Protein AF-A0A0F9QWR7-F1 (afdb_monomer_lite)

Organism: NCBI:txid412755

Sequence (71 aa):
MGTKNKPGKFDCYETADPDEPMFVLLARDPLDPVLVELWESLREHYAGNPSKVTEARMCAIVMRIWLREKT

Structure (mmCIF, N/CA/C/O backbone):
data_AF-A0A0F9QWR7-F1
#
_entry.id   AF-A0A0F9QWR7-F1
#
loop_
_atom_site.group_PDB
_atom_site.id
_atom_site.type_symbol
_atom_site.label_atom_id
_atom_site.label_alt_id
_atom_site.label_comp_id
_atom_site.label_asym_id
_atom_site.label_entity_id
_atom_site.label_seq_id
_atom_site.pdbx_PDB_ins_code
_atom_site.Cartn_x
_atom_site.Cartn_y
_atom_site.Cartn_z
_atom_site.occupancy
_atom_site.B_iso_or_equiv
_atom_site.auth_seq_id
_atom_site.auth_comp_id
_atom_site.auth_asym_id
_atom_site.auth_atom_id
_atom_site.pdbx_PDB_model_num
ATOM 1 N N . MET A 1 1 ? -2.124 10.879 -1.767 1.00 69.06 1 MET A N 1
ATOM 2 C CA . MET A 1 1 ? -2.551 9.613 -1.151 1.00 69.06 1 MET A CA 1
ATOM 3 C C . MET A 1 1 ? -4.032 9.467 -1.409 1.00 69.06 1 MET A C 1
ATOM 5 O O . MET A 1 1 ? -4.807 10.286 -0.918 1.00 69.06 1 MET A O 1
ATOM 9 N N . GLY A 1 2 ? -4.383 8.517 -2.272 1.00 71.31 2 GLY A N 1
ATOM 10 C CA . GLY A 1 2 ? -5.768 8.213 -2.596 1.00 71.31 2 GLY A CA 1
ATOM 11 C C . GLY A 1 2 ? -6.517 7.620 -1.410 1.00 71.31 2 GLY A C 1
ATOM 12 O O . GLY A 1 2 ? -5.989 6.792 -0.679 1.00 71.31 2 GLY A O 1
ATOM 13 N N . THR A 1 3 ? -7.763 8.026 -1.231 1.00 78.81 3 THR A N 1
ATOM 14 C CA . THR A 1 3 ? -8.715 7.356 -0.339 1.00 78.81 3 THR A CA 1
ATOM 15 C C . THR A 1 3 ? -9.858 6.813 -1.178 1.00 78.81 3 THR A C 1
ATOM 17 O O . THR A 1 3 ? -10.063 7.271 -2.300 1.00 78.81 3 THR A O 1
ATOM 20 N N . LYS A 1 4 ? -10.675 5.920 -0.613 1.00 77.94 4 LYS A N 1
ATOM 21 C CA . LYS A 1 4 ? -11.874 5.410 -1.293 1.00 77.94 4 LYS A CA 1
ATOM 22 C C . LYS A 1 4 ? -12.764 6.519 -1.888 1.00 77.94 4 LYS A C 1
ATOM 24 O O . LYS A 1 4 ? -13.333 6.330 -2.951 1.00 77.94 4 LYS A O 1
ATOM 29 N N . ASN A 1 5 ? -12.866 7.674 -1.221 1.00 83.06 5 ASN A N 1
ATOM 30 C CA . ASN A 1 5 ? -13.719 8.790 -1.661 1.00 83.06 5 ASN A CA 1
ATOM 31 C C . ASN A 1 5 ? -12.982 9.837 -2.514 1.00 83.06 5 ASN A C 1
ATOM 33 O O . ASN A 1 5 ? -13.615 10.741 -3.054 1.00 83.06 5 ASN A O 1
ATOM 37 N N . LYS A 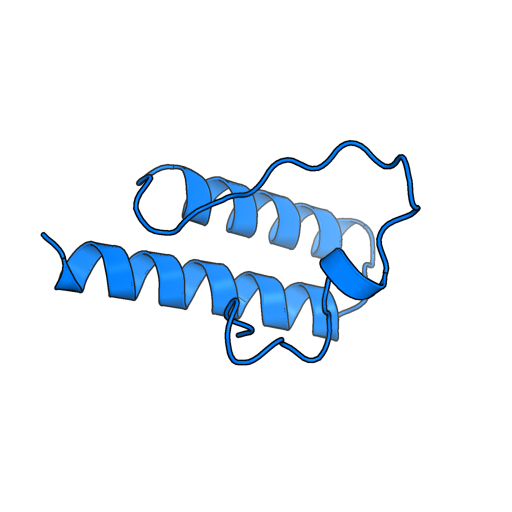1 6 ? -11.650 9.768 -2.583 1.00 83.81 6 LYS A N 1
ATOM 38 C CA . LYS A 1 6 ? -10.792 10.660 -3.373 1.00 83.81 6 LYS A CA 1
ATOM 39 C C . LYS A 1 6 ? -9.619 9.836 -3.902 1.00 83.81 6 LYS A C 1
ATOM 41 O O . LYS A 1 6 ? -8.574 9.838 -3.241 1.00 83.81 6 LYS A O 1
ATOM 46 N N . PRO A 1 7 ? -9.801 9.086 -5.001 1.00 83.75 7 PRO A N 1
ATOM 47 C CA . PRO A 1 7 ? -8.756 8.229 -5.538 1.00 83.75 7 PRO A CA 1
ATOM 48 C C . PRO A 1 7 ? -7.473 9.003 -5.848 1.00 83.75 7 PRO A C 1
ATOM 50 O O . PRO A 1 7 ? -7.491 10.207 -6.115 1.00 83.75 7 PRO A O 1
ATOM 53 N N . GLY A 1 8 ? -6.342 8.311 -5.728 1.00 81.00 8 GLY A N 1
ATOM 54 C CA . GLY A 1 8 ? -5.027 8.864 -6.037 1.00 81.00 8 GLY A CA 1
ATOM 55 C C . GLY A 1 8 ? -4.785 8.896 -7.541 1.00 81.00 8 GLY A C 1
ATOM 56 O O . GLY A 1 8 ? -5.613 8.447 -8.325 1.00 81.00 8 GLY A O 1
ATOM 57 N N . LYS A 1 9 ? -3.615 9.390 -7.956 1.00 85.12 9 LYS A N 1
ATOM 58 C CA . LYS A 1 9 ? -3.221 9.340 -9.374 1.00 85.12 9 LYS A CA 1
ATOM 59 C C . LYS A 1 9 ? -3.018 7.897 -9.846 1.00 85.12 9 LYS A C 1
ATOM 61 O O . LYS A 1 9 ? -3.226 7.597 -11.016 1.00 85.12 9 LYS A O 1
ATOM 66 N N . PHE A 1 10 ? -2.567 7.028 -8.946 1.00 84.88 10 PHE A N 1
ATOM 67 C CA . PHE A 1 10 ? -2.422 5.599 -9.190 1.00 84.88 10 PHE A CA 1
ATOM 68 C C . PHE A 1 10 ? -3.562 4.846 -8.493 1.00 84.88 10 PHE A C 1
ATOM 70 O O . PHE A 1 10 ? -3.381 4.334 -7.389 1.00 84.88 10 PHE A O 1
ATOM 77 N N . ASP A 1 11 ? -4.740 4.818 -9.119 1.00 86.31 11 ASP A N 1
ATOM 78 C CA . ASP A 1 11 ? -5.891 4.060 -8.621 1.00 86.31 11 ASP A CA 1
ATOM 79 C C . ASP A 1 11 ? -5.765 2.579 -9.001 1.00 86.31 11 ASP A C 1
ATOM 81 O O . ASP A 1 11 ? -5.849 2.210 -10.169 1.00 86.31 11 ASP A O 1
ATOM 85 N N . CYS A 1 12 ? -5.543 1.726 -7.999 1.00 85.56 12 CYS A N 1
ATOM 86 C CA . CYS A 1 12 ? -5.416 0.287 -8.207 1.00 85.56 12 CYS A CA 1
ATOM 87 C C . CYS A 1 12 ? -6.737 -0.389 -8.587 1.00 85.56 12 CYS A C 1
ATOM 89 O O . CYS A 1 12 ? -6.689 -1.386 -9.295 1.00 85.56 12 CYS A O 1
ATOM 91 N N . TYR A 1 13 ? -7.890 0.138 -8.162 1.00 86.38 13 TYR A N 1
ATOM 92 C CA . TYR A 1 13 ? -9.185 -0.471 -8.469 1.00 86.38 13 TYR A CA 1
ATOM 93 C C . TYR A 1 13 ? -9.605 -0.214 -9.917 1.00 86.38 13 TYR A C 1
ATOM 95 O O . TYR A 1 13 ? -10.222 -1.077 -10.527 1.00 86.38 13 TYR A O 1
ATOM 103 N N . GLU A 1 14 ? -9.262 0.952 -10.473 1.00 88.81 14 GLU A N 1
ATOM 104 C CA . GLU A 1 14 ? -9.519 1.268 -11.885 1.00 88.81 14 GLU A CA 1
ATOM 105 C C . GLU A 1 14 ? -8.640 0.432 -12.825 1.00 88.81 14 GLU A C 1
ATOM 107 O O . GLU A 1 14 ? -9.075 0.048 -13.907 1.00 88.81 14 GLU A O 1
ATOM 112 N N . THR A 1 15 ? -7.397 0.156 -12.420 1.00 88.94 15 THR A N 1
ATOM 113 C CA . THR A 1 15 ? -6.420 -0.542 -13.268 1.00 88.94 15 THR A CA 1
ATOM 114 C C . THR A 1 15 ? -6.388 -2.056 -13.092 1.00 88.94 15 THR A C 1
ATOM 116 O O . THR A 1 15 ? -5.655 -2.705 -13.834 1.00 88.94 15 THR A O 1
ATOM 119 N N . ALA A 1 16 ? -7.078 -2.599 -12.087 1.00 90.94 16 ALA A N 1
ATOM 120 C CA . ALA A 1 16 ? -7.103 -4.037 -11.836 1.00 90.94 16 ALA A CA 1
ATOM 121 C C . ALA A 1 16 ? -7.830 -4.770 -12.970 1.00 90.94 16 ALA A C 1
ATOM 123 O O . ALA A 1 16 ? -8.841 -4.282 -13.486 1.00 90.94 16 ALA A O 1
ATOM 124 N N . ASP A 1 17 ? -7.337 -5.953 -13.337 1.00 93.81 17 ASP A N 1
ATOM 125 C CA . ASP A 1 17 ? -8.080 -6.819 -14.254 1.00 93.81 17 ASP A CA 1
ATOM 126 C C . ASP A 1 17 ? -9.392 -7.297 -13.590 1.00 93.81 17 ASP A C 1
ATOM 128 O O . ASP A 1 17 ? -9.433 -7.458 -12.366 1.00 93.81 17 ASP A O 1
ATOM 132 N N . PRO A 1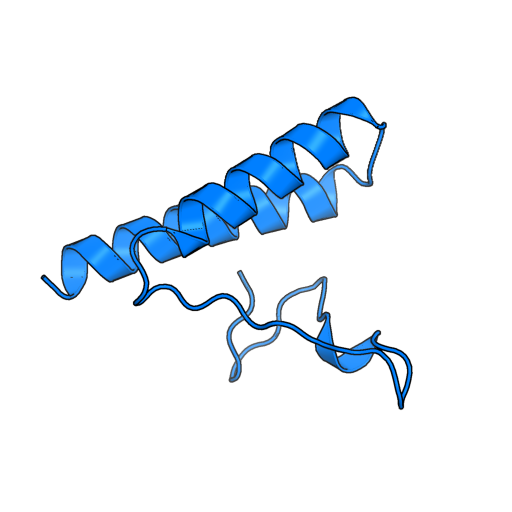 18 ? -10.471 -7.566 -14.358 1.00 93.06 18 PRO A N 1
ATOM 133 C CA . PRO A 1 18 ? -11.790 -7.891 -13.798 1.00 93.06 18 PRO A CA 1
ATOM 134 C C . PRO A 1 18 ? -11.809 -9.039 -12.778 1.00 93.06 18 PRO A C 1
ATOM 136 O O . PRO A 1 18 ? -12.620 -9.018 -11.855 1.00 93.06 18 PRO A O 1
ATOM 139 N N . ASP A 1 19 ? -10.908 -10.011 -12.936 1.00 94.06 19 ASP A N 1
ATOM 140 C CA . ASP A 1 19 ? -10.795 -11.201 -12.087 1.00 94.06 19 ASP A CA 1
ATOM 141 C C . ASP A 1 19 ? -9.458 -11.256 -11.318 1.00 94.06 19 ASP A C 1
ATOM 143 O O . ASP A 1 19 ? -9.065 -12.312 -10.816 1.00 94.06 19 ASP A O 1
ATOM 147 N N . GLU A 1 20 ? -8.727 -10.138 -11.228 1.00 95.06 20 GLU A N 1
ATOM 148 C CA . GLU A 1 20 ? -7.474 -10.071 -10.472 1.00 95.06 20 GLU A CA 1
ATOM 149 C C . GLU A 1 20 ? -7.744 -10.204 -8.959 1.00 95.06 20 GLU A C 1
ATOM 151 O O . GLU A 1 20 ? -8.496 -9.409 -8.387 1.00 95.06 20 GLU A O 1
ATOM 156 N N . PRO A 1 21 ? -7.137 -11.180 -8.256 1.00 93.50 21 PRO A N 1
ATOM 157 C CA . PRO A 1 21 ? -7.293 -11.291 -6.811 1.00 93.50 21 PRO A CA 1
ATOM 158 C C . PRO A 1 21 ? -6.677 -10.086 -6.091 1.00 93.50 21 PRO A C 1
ATOM 160 O O . PRO A 1 21 ? -5.483 -9.819 -6.213 1.00 93.50 21 PRO A O 1
ATOM 163 N N . MET A 1 22 ? -7.474 -9.393 -5.276 1.00 93.06 22 MET A N 1
ATOM 164 C CA . MET A 1 22 ? -7.029 -8.209 -4.536 1.00 93.06 22 MET A CA 1
ATOM 165 C C . MET A 1 22 ? -6.936 -8.472 -3.029 1.00 93.06 22 MET A C 1
ATOM 167 O O . MET A 1 22 ? -7.842 -9.046 -2.425 1.00 93.06 22 MET A O 1
ATOM 171 N N . PHE A 1 23 ? -5.869 -7.971 -2.400 1.00 92.06 23 PHE A N 1
ATOM 172 C CA . PHE A 1 23 ? -5.722 -7.906 -0.944 1.00 92.06 23 PHE A CA 1
ATOM 173 C C . PHE A 1 23 ? -5.549 -6.449 -0.512 1.00 92.06 23 PHE A C 1
ATOM 175 O O . PHE A 1 23 ? -4.632 -5.765 -0.963 1.00 92.06 23 PHE A O 1
ATOM 182 N N . VAL A 1 24 ? -6.451 -5.957 0.339 1.00 92.56 24 VAL A N 1
ATOM 183 C CA . VAL A 1 24 ? -6.5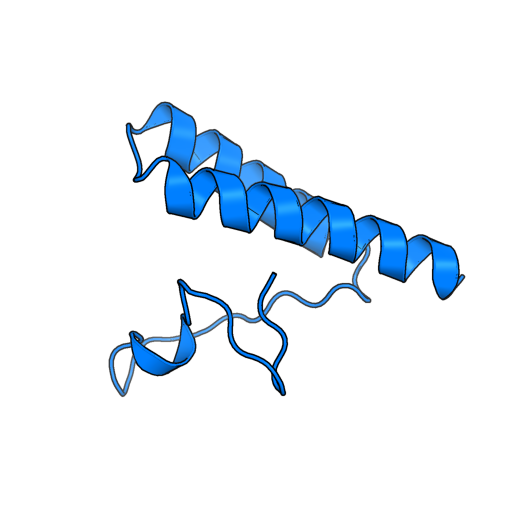09 -4.537 0.709 1.00 92.56 24 VAL A CA 1
ATOM 184 C C . VAL A 1 24 ? -5.885 -4.323 2.082 1.00 92.56 24 VAL A C 1
ATOM 186 O O . VAL A 1 24 ? -6.405 -4.816 3.080 1.00 92.56 24 VAL A O 1
ATOM 189 N N . LEU A 1 25 ? -4.819 -3.523 2.120 1.00 94.44 25 LEU A N 1
ATOM 190 C CA . LEU A 1 25 ? -4.171 -3.055 3.344 1.00 94.44 25 LEU A CA 1
ATOM 191 C C . LEU A 1 25 ? -4.874 -1.795 3.868 1.00 94.44 25 LEU A C 1
ATOM 193 O O . LEU A 1 25 ? -5.162 -0.864 3.111 1.00 94.44 25 LEU A O 1
ATOM 197 N N . LEU A 1 26 ? -5.162 -1.748 5.164 1.00 93.81 26 LEU A N 1
ATOM 198 C CA . LEU A 1 26 ? -5.896 -0.679 5.827 1.00 93.81 26 LEU A CA 1
ATOM 199 C C . LEU A 1 26 ? -5.105 -0.137 7.013 1.00 93.81 26 LEU A C 1
ATOM 201 O O . LEU A 1 26 ? -4.638 -0.880 7.863 1.00 93.81 26 LEU A O 1
ATOM 205 N N . ALA A 1 27 ? -5.075 1.192 7.145 1.00 95.19 27 ALA A N 1
ATOM 206 C CA . ALA A 1 27 ? -4.314 1.878 8.191 1.00 95.19 27 ALA A CA 1
ATOM 207 C C . ALA A 1 27 ? -4.599 1.390 9.621 1.00 95.19 27 ALA A C 1
ATOM 209 O O . ALA A 1 27 ? -3.759 1.569 10.480 1.00 95.19 27 ALA A O 1
ATOM 210 N N . ARG A 1 28 ? -5.764 0.795 9.901 1.00 94.38 28 ARG A N 1
ATOM 211 C CA . ARG A 1 28 ? -6.121 0.291 11.237 1.00 94.38 28 ARG A CA 1
ATOM 212 C C . ARG A 1 28 ? -5.316 -0.928 11.693 1.00 94.38 28 ARG A C 1
ATOM 214 O O . ARG A 1 28 ? -5.311 -1.198 12.889 1.00 94.38 28 ARG A O 1
ATOM 221 N N . ASP A 1 29 ? -4.706 -1.670 10.772 1.00 96.19 29 ASP A N 1
ATOM 222 C CA . ASP A 1 29 ? -3.790 -2.750 11.125 1.00 96.19 29 ASP A CA 1
ATOM 223 C C . ASP A 1 29 ? -2.374 -2.162 11.302 1.00 96.19 29 ASP A C 1
ATOM 225 O O . ASP A 1 29 ? -1.858 -1.516 10.384 1.00 96.19 29 ASP A O 1
ATOM 229 N N . PRO A 1 30 ? -1.723 -2.343 12.465 1.00 95.31 30 PRO A N 1
ATOM 230 C CA . PRO A 1 30 ? -0.375 -1.830 12.705 1.00 95.31 30 PRO A CA 1
ATOM 231 C C . PRO A 1 30 ? 0.710 -2.379 11.764 1.00 95.31 30 PRO A C 1
ATOM 233 O O . PRO A 1 30 ? 1.761 -1.745 11.629 1.00 95.31 30 PRO A O 1
ATOM 236 N N . LEU A 1 31 ? 0.493 -3.543 11.139 1.00 97.06 31 LEU A N 1
ATOM 237 C CA . LEU A 1 31 ? 1.459 -4.193 10.246 1.00 97.06 31 LEU A CA 1
ATOM 238 C C . LEU A 1 31 ? 1.341 -3.716 8.797 1.00 97.06 31 LEU A C 1
ATOM 240 O O . LEU A 1 31 ? 2.337 -3.671 8.077 1.00 97.06 31 LEU A O 1
ATOM 244 N N . ASP A 1 32 ? 0.157 -3.293 8.378 1.00 97.25 32 ASP A N 1
ATOM 245 C CA . ASP A 1 32 ? -0.111 -2.851 7.012 1.00 97.25 32 ASP A CA 1
ATOM 246 C C . ASP A 1 32 ? 0.802 -1.711 6.508 1.00 97.25 32 ASP A C 1
ATOM 248 O O . ASP A 1 32 ? 1.309 -1.833 5.389 1.00 97.25 32 ASP A O 1
ATOM 252 N N . PRO A 1 33 ? 1.118 -0.637 7.270 1.00 97.12 33 PRO A N 1
ATOM 253 C CA . PRO A 1 33 ? 2.084 0.362 6.801 1.00 97.12 33 PRO A CA 1
ATOM 254 C C . PRO A 1 33 ? 3.494 -0.212 6.595 1.00 97.12 33 PRO A C 1
ATOM 256 O O . PRO A 1 33 ? 4.209 0.255 5.712 1.00 97.12 33 PRO A O 1
ATOM 259 N N . VAL A 1 34 ? 3.889 -1.238 7.361 1.00 97.56 34 VAL A N 1
ATOM 260 C CA . VAL A 1 34 ? 5.191 -1.913 7.202 1.00 97.56 34 VAL A CA 1
ATOM 261 C C . VAL A 1 34 ? 5.239 -2.673 5.876 1.00 97.56 34 VAL A C 1
ATOM 263 O O . VAL A 1 34 ? 6.248 -2.636 5.176 1.00 97.56 34 VAL A O 1
ATOM 266 N N . LEU A 1 35 ? 4.141 -3.334 5.500 1.00 98.00 35 LEU A N 1
ATOM 267 C CA . LEU A 1 35 ? 4.049 -4.054 4.228 1.00 98.00 35 LEU A CA 1
ATOM 268 C C . LEU A 1 35 ? 4.110 -3.104 3.023 1.00 98.00 35 LEU A C 1
ATOM 270 O O . LEU A 1 35 ? 4.755 -3.427 2.025 1.00 98.00 35 LEU A O 1
ATOM 274 N N . VAL A 1 36 ? 3.495 -1.920 3.122 1.00 96.88 36 VAL A N 1
ATOM 275 C CA . VAL A 1 36 ? 3.570 -0.892 2.068 1.00 96.88 36 VAL A CA 1
ATOM 276 C C . VAL A 1 36 ? 4.996 -0.354 1.911 1.00 96.88 36 VAL A C 1
ATOM 278 O O . VAL A 1 36 ? 5.463 -0.217 0.781 1.00 96.88 36 VAL A O 1
ATOM 281 N N . GLU A 1 37 ? 5.704 -0.095 3.014 1.00 97.25 37 GLU A N 1
ATOM 282 C CA . GLU A 1 37 ? 7.123 0.310 2.999 1.00 97.25 37 GLU A CA 1
ATOM 283 C C . GLU A 1 37 ? 8.012 -0.774 2.381 1.00 97.25 37 GLU A C 1
ATOM 285 O O . GLU A 1 37 ? 8.846 -0.488 1.525 1.00 97.25 37 GLU A O 1
ATOM 290 N N . LEU A 1 38 ? 7.800 -2.042 2.743 1.00 97.56 38 LEU A N 1
ATOM 291 C CA . LEU A 1 38 ? 8.548 -3.147 2.149 1.00 97.56 38 LEU A CA 1
ATOM 292 C C . LEU A 1 38 ? 8.316 -3.236 0.634 1.00 97.56 38 LEU A C 1
ATOM 294 O O . LEU A 1 38 ? 9.273 -3.372 -0.130 1.00 97.56 38 LEU A O 1
ATOM 298 N 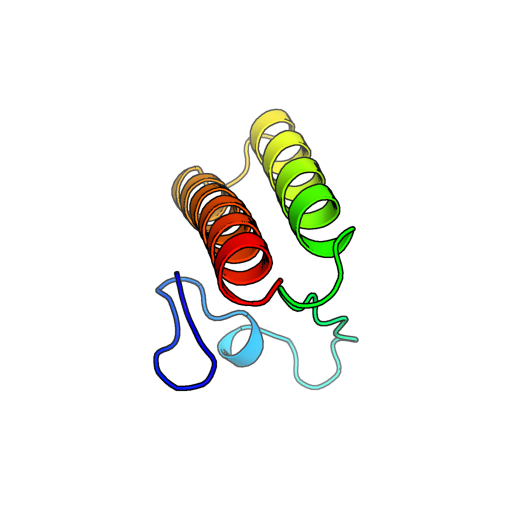N . TRP A 1 39 ? 7.061 -3.148 0.187 1.00 96.25 39 TRP A N 1
ATOM 299 C CA . TRP A 1 39 ? 6.733 -3.153 -1.239 1.00 96.25 39 TRP A CA 1
ATOM 300 C C . TRP A 1 39 ? 7.423 -2.003 -1.977 1.00 96.25 39 TRP A C 1
ATOM 302 O O . TRP A 1 39 ? 8.010 -2.204 -3.038 1.00 96.25 39 TRP A O 1
ATOM 312 N N . GLU A 1 40 ? 7.378 -0.805 -1.403 1.00 95.69 40 GLU A N 1
ATOM 313 C CA . GLU A 1 40 ? 7.997 0.397 -1.949 1.00 95.69 40 GLU A CA 1
ATOM 314 C C . GLU A 1 40 ? 9.518 0.245 -2.090 1.00 95.69 40 GLU A C 1
ATOM 316 O O . GLU A 1 40 ? 10.044 0.469 -3.183 1.00 95.69 40 GLU A O 1
ATOM 321 N N . SER A 1 41 ? 10.194 -0.242 -1.049 1.00 95.94 41 SER A N 1
ATOM 322 C CA . SER A 1 41 ? 11.637 -0.507 -1.050 1.00 95.94 41 SER A CA 1
ATOM 323 C C . SER A 1 41 ? 12.032 -1.541 -2.110 1.00 95.94 41 SER A C 1
ATOM 325 O O . SER A 1 41 ? 13.006 -1.363 -2.845 1.00 95.94 41 SER A O 1
ATOM 327 N N . LEU A 1 42 ? 11.243 -2.611 -2.256 1.00 96.50 42 LEU A N 1
ATOM 328 C CA . LEU A 1 42 ? 11.460 -3.614 -3.301 1.00 96.50 42 LEU A CA 1
ATOM 329 C C . LEU A 1 42 ? 11.253 -3.016 -4.699 1.00 96.50 42 LEU A C 1
ATOM 331 O O . LEU A 1 42 ? 12.045 -3.265 -5.606 1.00 96.50 42 LEU A O 1
ATOM 335 N N . ARG A 1 43 ? 10.216 -2.198 -4.899 1.00 94.50 43 ARG A N 1
ATOM 336 C CA . ARG A 1 43 ? 9.963 -1.553 -6.194 1.00 94.50 43 ARG A CA 1
ATOM 337 C C . ARG A 1 43 ? 11.045 -0.554 -6.568 1.00 94.50 43 ARG A C 1
ATOM 339 O O . ARG A 1 43 ? 11.371 -0.478 -7.748 1.00 94.50 43 ARG A O 1
ATOM 346 N N . GLU A 1 44 ? 11.596 0.180 -5.609 1.00 93.44 44 GLU A N 1
ATOM 347 C CA . GLU A 1 44 ? 12.737 1.064 -5.844 1.00 93.44 44 GLU A CA 1
ATOM 348 C C . GLU A 1 44 ? 13.971 0.258 -6.285 1.00 93.44 44 GLU A C 1
ATOM 350 O O . GLU A 1 44 ? 14.588 0.590 -7.297 1.00 93.44 44 GLU A O 1
ATOM 355 N N . HIS A 1 45 ? 14.257 -0.866 -5.614 1.00 93.88 45 HIS A N 1
ATOM 356 C CA . HIS A 1 45 ? 15.369 -1.755 -5.964 1.00 93.88 45 HIS A CA 1
ATOM 357 C C . HIS A 1 45 ? 15.266 -2.328 -7.389 1.00 93.88 45 HIS A C 1
ATOM 359 O O . HIS A 1 45 ? 16.257 -2.370 -8.115 1.00 93.88 45 HIS A O 1
ATOM 365 N N . TYR A 1 46 ? 14.066 -2.721 -7.824 1.00 93.81 46 TYR A N 1
ATOM 366 C CA . TYR A 1 46 ? 13.823 -3.289 -9.158 1.00 93.81 46 TYR A CA 1
ATOM 367 C C . TYR A 1 46 ? 13.489 -2.237 -10.240 1.00 93.81 46 TYR A C 1
ATOM 369 O O . TYR A 1 46 ? 12.815 -2.558 -11.220 1.00 93.81 46 TYR A O 1
ATOM 377 N N . ALA A 1 47 ? 13.939 -0.985 -10.080 1.00 84.88 47 ALA A N 1
ATOM 378 C CA . ALA A 1 47 ? 13.743 0.113 -11.040 1.00 84.88 47 ALA A CA 1
ATOM 379 C C . ALA A 1 47 ? 12.267 0.385 -11.411 1.00 84.88 47 ALA A C 1
ATOM 381 O O . ALA A 1 47 ? 11.918 0.682 -12.557 1.00 84.88 47 ALA A O 1
ATOM 382 N N . GLY A 1 48 ? 11.371 0.289 -10.428 1.00 84.50 48 GLY A N 1
ATOM 383 C CA . GLY A 1 48 ? 9.965 0.642 -10.573 1.00 84.50 48 GLY A CA 1
ATOM 384 C C . GLY A 1 48 ? 9.751 2.133 -10.858 1.00 84.50 48 GLY A C 1
ATOM 385 O O . GLY A 1 48 ? 10.613 2.973 -10.620 1.00 84.50 48 GLY A O 1
ATOM 386 N N . ASN A 1 49 ? 8.556 2.480 -11.350 1.00 91.38 49 ASN A N 1
ATOM 387 C CA . ASN A 1 49 ? 8.181 3.872 -11.609 1.00 91.38 49 ASN A CA 1
ATOM 388 C C . ASN A 1 49 ? 8.348 4.734 -10.331 1.00 91.38 49 ASN A C 1
ATOM 390 O O . ASN A 1 49 ? 7.612 4.502 -9.364 1.00 91.38 49 ASN A O 1
ATOM 394 N N . PRO A 1 50 ? 9.226 5.760 -10.333 1.00 92.50 50 PRO A N 1
ATOM 395 C CA . PRO A 1 50 ? 9.529 6.549 -9.135 1.00 92.50 50 PRO A CA 1
ATOM 396 C C . PRO A 1 50 ? 8.314 7.266 -8.537 1.00 92.50 50 PRO A C 1
ATOM 398 O O . PRO A 1 50 ? 8.219 7.443 -7.323 1.00 92.50 50 PRO A O 1
ATOM 401 N N . SER A 1 51 ? 7.344 7.660 -9.368 1.00 92.94 51 SER A N 1
ATOM 402 C CA . SER A 1 51 ? 6.111 8.291 -8.890 1.00 92.94 51 SER A CA 1
ATOM 403 C C . SER A 1 51 ? 5.223 7.310 -8.120 1.00 92.94 51 SER A C 1
ATOM 405 O O . SER A 1 51 ? 4.644 7.700 -7.110 1.00 92.94 51 SER A O 1
ATOM 407 N N . LYS A 1 52 ? 5.149 6.038 -8.547 1.00 91.31 52 LYS A N 1
ATOM 408 C CA . LYS A 1 52 ? 4.411 4.993 -7.811 1.00 91.31 52 LYS A CA 1
ATOM 409 C C . LYS A 1 52 ? 5.079 4.683 -6.469 1.00 91.31 52 LYS A C 1
ATOM 411 O O . LYS A 1 52 ? 4.390 4.590 -5.460 1.00 91.31 52 LYS A O 1
ATOM 416 N N . VAL A 1 53 ? 6.411 4.586 -6.458 1.00 94.56 53 VAL A N 1
ATOM 417 C CA . VAL A 1 53 ? 7.224 4.409 -5.237 1.00 94.56 53 VAL A CA 1
ATOM 418 C C . VAL A 1 53 ? 6.966 5.564 -4.263 1.00 94.56 53 VAL A C 1
ATOM 420 O O . VAL A 1 53 ? 6.646 5.344 -3.098 1.00 94.56 53 VAL A O 1
ATOM 423 N N . THR A 1 54 ? 6.993 6.803 -4.760 1.00 94.38 54 THR A N 1
ATOM 424 C CA . THR A 1 54 ? 6.741 8.001 -3.945 1.00 94.38 54 THR A CA 1
ATOM 425 C C . THR A 1 54 ? 5.323 8.023 -3.373 1.00 94.38 54 THR A C 1
ATOM 427 O O . THR A 1 54 ? 5.144 8.328 -2.195 1.00 94.38 54 THR A O 1
ATOM 430 N N . GLU A 1 55 ? 4.301 7.692 -4.170 1.00 93.56 55 GLU A N 1
ATOM 431 C CA . GLU A 1 55 ? 2.925 7.656 -3.668 1.00 93.56 55 GLU A CA 1
ATOM 432 C C . GLU A 1 55 ? 2.725 6.561 -2.606 1.00 93.56 55 GLU A C 1
ATOM 434 O O . GLU A 1 55 ? 2.086 6.832 -1.587 1.00 93.56 55 GLU A O 1
ATOM 439 N N . ALA A 1 56 ? 3.321 5.376 -2.780 1.00 94.94 56 ALA A N 1
ATOM 440 C CA . A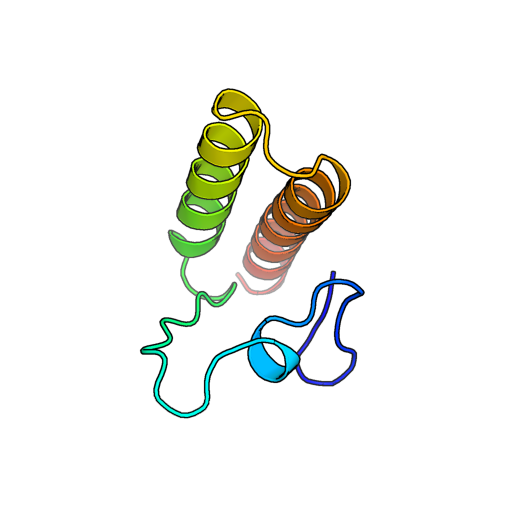LA A 1 56 ? 3.282 4.305 -1.782 1.00 94.94 56 ALA A CA 1
ATOM 441 C C . ALA A 1 56 ? 3.976 4.709 -0.471 1.00 94.94 56 ALA A C 1
ATOM 443 O O . ALA A 1 56 ? 3.403 4.540 0.606 1.00 94.94 56 ALA A O 1
ATOM 444 N N . ARG A 1 57 ? 5.148 5.353 -0.555 1.00 95.62 57 ARG A N 1
ATOM 445 C CA . ARG A 1 57 ? 5.859 5.904 0.611 1.00 95.62 57 ARG A CA 1
ATOM 446 C C . ARG A 1 57 ? 4.988 6.896 1.383 1.00 95.62 57 ARG A C 1
ATOM 448 O O . ARG A 1 57 ? 4.853 6.809 2.602 1.00 95.62 57 ARG A O 1
ATOM 455 N N . MET A 1 58 ? 4.335 7.814 0.669 1.00 95.75 58 MET A N 1
ATOM 456 C CA . MET A 1 58 ? 3.401 8.767 1.276 1.00 95.75 58 MET A CA 1
ATOM 457 C C . MET A 1 58 ? 2.165 8.078 1.864 1.00 95.75 58 MET A C 1
ATOM 459 O O . MET A 1 58 ? 1.637 8.542 2.873 1.00 95.75 58 MET A O 1
ATOM 463 N N . CYS A 1 59 ? 1.703 6.979 1.265 1.00 95.69 59 CYS A N 1
ATOM 464 C CA . CYS A 1 59 ? 0.611 6.177 1.803 1.00 95.69 59 CYS A CA 1
ATOM 465 C C . CYS A 1 59 ? 0.969 5.590 3.170 1.00 95.69 59 CYS A C 1
ATOM 467 O O . CYS A 1 59 ? 0.256 5.861 4.136 1.00 95.69 59 CYS A O 1
ATOM 469 N N . ALA A 1 60 ? 2.111 4.908 3.285 1.00 96.75 60 ALA A N 1
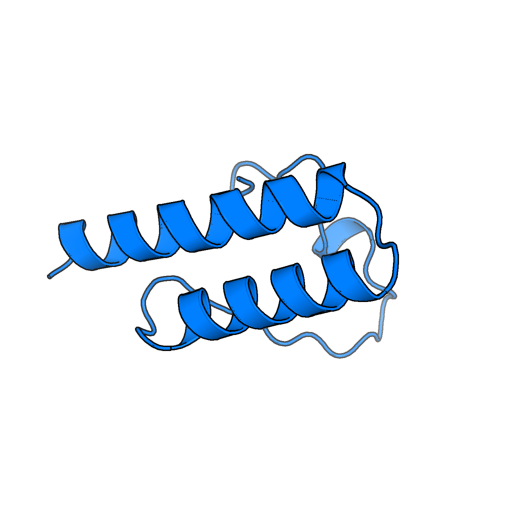ATOM 470 C CA . ALA A 1 60 ? 2.569 4.342 4.552 1.00 96.75 60 ALA A CA 1
ATOM 471 C C . ALA A 1 60 ? 2.723 5.404 5.656 1.00 96.75 60 ALA A C 1
ATOM 473 O O . ALA A 1 60 ? 2.267 5.202 6.784 1.00 96.75 60 ALA A O 1
ATOM 474 N N . ILE A 1 61 ? 3.281 6.579 5.328 1.00 96.94 61 ILE A N 1
ATOM 475 C CA . ILE A 1 61 ? 3.397 7.704 6.271 1.00 96.94 61 ILE A CA 1
ATOM 476 C C . ILE A 1 61 ? 2.020 8.114 6.803 1.00 96.94 61 ILE A C 1
ATOM 478 O O . ILE A 1 61 ? 1.837 8.233 8.017 1.00 96.94 61 ILE A O 1
ATOM 482 N N . VAL A 1 62 ? 1.034 8.308 5.923 1.00 96.12 62 VAL A N 1
ATOM 483 C CA . VAL A 1 62 ? -0.303 8.728 6.363 1.00 96.12 62 VAL A CA 1
ATOM 484 C C . VAL A 1 62 ? -1.030 7.612 7.116 1.00 96.12 62 VAL A C 1
ATOM 486 O O . VAL A 1 62 ? -1.735 7.908 8.077 1.00 96.12 62 VAL A O 1
ATOM 489 N N . MET A 1 63 ? -0.817 6.339 6.769 1.00 96.38 63 MET A N 1
ATOM 490 C CA . MET A 1 63 ? -1.335 5.208 7.551 1.00 96.38 63 MET A CA 1
ATOM 491 C C . MET A 1 63 ? -0.812 5.242 8.995 1.00 96.38 63 MET A C 1
ATOM 493 O O . MET A 1 63 ? -1.588 5.090 9.937 1.00 96.38 63 MET A O 1
ATOM 497 N N . ARG A 1 64 ? 0.483 5.523 9.190 1.00 96.75 64 ARG A N 1
ATOM 498 C CA . ARG A 1 64 ? 1.080 5.664 10.529 1.00 96.75 64 ARG A CA 1
ATOM 499 C C . ARG A 1 64 ? 0.541 6.868 11.297 1.00 96.75 64 ARG A C 1
ATOM 501 O O . ARG A 1 64 ? 0.337 6.765 12.503 1.00 96.75 64 ARG A O 1
ATOM 508 N N . ILE A 1 65 ? 0.325 8.000 10.625 1.00 96.12 65 ILE A N 1
ATOM 509 C CA . ILE A 1 65 ? -0.295 9.182 11.245 1.00 96.12 65 ILE A CA 1
ATOM 510 C C . ILE A 1 65 ? -1.709 8.833 11.716 1.00 96.12 65 ILE A C 1
ATOM 512 O O . ILE A 1 65 ? -2.036 9.056 12.877 1.00 96.12 65 ILE A O 1
ATOM 516 N N . TRP A 1 66 ? -2.500 8.193 10.856 1.00 94.81 66 TRP A N 1
ATOM 517 C CA . TRP A 1 66 ? -3.861 7.781 11.182 1.00 94.81 66 TRP A CA 1
ATOM 518 C C . TRP A 1 66 ? -3.912 6.850 12.401 1.00 94.81 66 TRP A C 1
ATOM 520 O O . TRP A 1 66 ? -4.744 7.050 13.282 1.00 94.81 66 TRP A O 1
ATOM 530 N N . LEU A 1 67 ? -2.998 5.872 12.493 1.00 94.62 67 LEU A N 1
ATOM 531 C CA . LEU A 1 67 ? -2.881 4.990 13.664 1.00 94.62 67 LEU A CA 1
ATOM 532 C C . LEU A 1 67 ? -2.655 5.774 14.958 1.00 94.62 67 LEU A C 1
ATOM 534 O O . LEU A 1 67 ? -3.317 5.513 15.960 1.00 94.62 67 LEU A O 1
ATOM 538 N N . ARG A 1 68 ? -1.738 6.748 14.930 1.00 92.44 68 ARG A N 1
ATOM 539 C CA . ARG A 1 68 ? -1.410 7.578 16.099 1.00 92.44 68 ARG A CA 1
ATOM 540 C C . ARG A 1 68 ? -2.577 8.454 16.541 1.00 92.44 68 ARG A C 1
ATOM 542 O O . ARG A 1 68 ? -2.735 8.667 17.730 1.00 92.44 68 ARG A O 1
ATOM 549 N N . GLU A 1 69 ? -3.375 8.956 15.604 1.00 92.12 69 GLU A N 1
ATOM 550 C CA . GLU A 1 69 ? -4.542 9.800 15.896 1.00 92.12 69 GLU A CA 1
ATOM 551 C C . GLU A 1 69 ? -5.764 9.007 16.388 1.00 92.12 69 GLU A C 1
ATOM 553 O O . GLU A 1 69 ? -6.723 9.593 16.891 1.00 92.12 69 GLU A O 1
ATOM 558 N N . LYS A 1 70 ? -5.769 7.683 16.195 1.00 80.88 70 LYS A N 1
ATOM 559 C CA . LYS A 1 70 ? -6.878 6.787 16.560 1.00 80.88 70 LYS A CA 1
ATOM 560 C C . LYS A 1 70 ? -6.624 5.941 17.804 1.00 80.88 70 LYS A C 1
ATOM 562 O O . LYS A 1 70 ? -7.551 5.252 18.229 1.00 80.88 70 LYS A O 1
ATOM 567 N N . THR A 1 71 ? -5.408 5.990 18.342 1.00 57.56 71 THR A N 1
ATOM 568 C CA . THR A 1 71 ? -5.017 5.356 19.610 1.00 57.56 71 THR A CA 1
ATOM 569 C C . THR A 1 71 ? -5.232 6.338 20.752 1.00 57.56 71 THR A C 1
ATOM 571 O O . THR A 1 71 ? -5.746 5.901 21.803 1.00 57.56 71 THR A O 1
#

Foldseek 3Di:
DADPVRGDPDRCVVPDDPPHDDDDQALQDPCSLVVLLVVLVVCVVVVHDVVVSVVSPVVSVVSVVVNVVVD

Radius of gyration: 12.57 Å; chains: 1; bounding box: 29×22×34 Å

Secondary structure (DSSP, 8-state):
--BTTB--SS-HHHHS-TT-------TTSSSHHHHHHHHHHHHHHTT--HHHHHHHHHHHHHHHHHHHHH-

pLDDT: mean 91.19, std 7.36, range [57.56, 98.0]